Protein AF-A0A2E4QZQ0-F1 (afdb_monomer_lite)

Secondary structure (DSSP, 8-state):
---PPPHHHHHHHHHHHHHHHH-HHHHHH-PPPS---------B--HHHHHHHHHHHHH--TTTHHHHHHHHHHHTT-B---TT---TT----

Sequence (93 aa):
MVFVMARPFDLLLSELRTVYENHQELTAFAPFCQDVTTQKIEPKPLLCGQGLAREKNEFFDTQYQPLCEAVVAAGAQARWRETYNIPRSGKIF

Foldseek 3Di:
DADDDPPLVVQLLVLVVVVLVVDPVNVVVDDDDPPDGDDDAQADQDVVLVVLLVCVVPPDDPVSNSNSVSCNVCSVRHHDDDPPPQPPVNDDD

pLDDT: mean 85.13, std 15.21, range [36.94, 97.94]

Structure (mmCIF, N/CA/C/O backbone):
data_AF-A0A2E4QZQ0-F1
#
_entry.id   AF-A0A2E4QZQ0-F1
#
loop_
_atom_site.group_PDB
_atom_site.id
_atom_site.type_symbol
_atom_site.label_atom_id
_atom_site.label_alt_id
_atom_site.label_comp_id
_atom_site.label_asym_id
_atom_site.label_entity_id
_atom_site.label_seq_id
_atom_site.pdbx_PDB_ins_code
_atom_site.Cartn_x
_atom_site.Cartn_y
_atom_site.Cartn_z
_atom_site.occupancy
_atom_site.B_iso_or_equiv
_atom_site.auth_seq_id
_atom_site.auth_comp_id
_atom_site.auth_asym_id
_atom_site.auth_atom_id
_atom_site.pdbx_PDB_model_num
ATOM 1 N N . MET A 1 1 ? 7.148 -24.880 -1.935 1.00 36.94 1 MET A N 1
ATOM 2 C CA . MET A 1 1 ? 8.007 -23.711 -2.218 1.00 36.94 1 MET A CA 1
ATOM 3 C C . MET A 1 1 ? 7.381 -22.525 -1.504 1.00 36.94 1 MET A C 1
ATOM 5 O O . MET A 1 1 ? 6.274 -22.152 -1.865 1.00 36.94 1 MET A O 1
ATOM 9 N N . VAL A 1 2 ? 7.995 -22.035 -0.424 1.00 41.00 2 VAL A N 1
ATOM 10 C CA . VAL A 1 2 ? 7.465 -20.890 0.335 1.00 41.00 2 VAL A CA 1
ATOM 11 C C . VAL A 1 2 ? 7.899 -19.629 -0.400 1.00 41.00 2 VAL A C 1
ATOM 13 O O . VAL A 1 2 ? 9.088 -19.326 -0.462 1.00 41.00 2 VAL A O 1
ATOM 16 N N . PHE A 1 3 ? 6.949 -18.935 -1.021 1.00 50.66 3 PHE A N 1
ATOM 17 C CA . PHE A 1 3 ? 7.203 -17.608 -1.563 1.00 50.66 3 PHE A CA 1
ATOM 18 C C . PHE A 1 3 ? 7.245 -16.637 -0.381 1.00 50.66 3 PHE A C 1
ATOM 20 O O . PHE A 1 3 ? 6.242 -16.434 0.298 1.00 50.66 3 PHE A O 1
ATOM 27 N N . VAL A 1 4 ? 8.423 -16.089 -0.099 1.00 49.56 4 VAL A N 1
ATOM 28 C CA . VAL A 1 4 ? 8.596 -15.008 0.875 1.00 49.56 4 VAL A CA 1
ATOM 29 C C . VAL A 1 4 ? 8.057 -13.740 0.210 1.00 49.56 4 VAL A C 1
ATOM 31 O O . VAL A 1 4 ? 8.503 -13.407 -0.892 1.00 49.56 4 VAL A O 1
ATOM 34 N N . MET A 1 5 ? 7.064 -13.070 0.811 1.00 59.12 5 MET A N 1
ATOM 35 C CA . MET A 1 5 ? 6.672 -11.736 0.346 1.00 59.12 5 MET A CA 1
ATOM 36 C C . MET A 1 5 ? 7.910 -10.850 0.428 1.00 59.12 5 MET A C 1
ATOM 38 O O . MET A 1 5 ? 8.698 -10.944 1.367 1.00 59.12 5 MET A O 1
ATOM 42 N N . ALA A 1 6 ? 8.150 -10.025 -0.587 1.00 63.28 6 ALA A N 1
ATOM 43 C CA . ALA A 1 6 ? 9.259 -9.096 -0.483 1.00 63.28 6 ALA A CA 1
ATOM 44 C C . ALA A 1 6 ? 8.987 -8.171 0.710 1.00 63.28 6 ALA A C 1
ATOM 46 O O . ALA A 1 6 ? 7.892 -7.621 0.806 1.00 63.28 6 ALA A O 1
ATOM 47 N N . ARG A 1 7 ? 9.994 -7.972 1.570 1.00 81.56 7 ARG A N 1
ATOM 48 C CA . ARG A 1 7 ? 9.947 -7.137 2.786 1.00 81.56 7 ARG A CA 1
ATOM 49 C C . ARG A 1 7 ? 9.123 -5.835 2.659 1.00 81.56 7 ARG A C 1
ATOM 51 O O . ARG A 1 7 ? 8.467 -5.481 3.634 1.00 81.56 7 ARG A O 1
ATOM 58 N N . PRO A 1 8 ? 9.101 -5.117 1.514 1.00 90.94 8 PRO A N 1
ATOM 59 C CA . PRO A 1 8 ? 8.244 -3.938 1.355 1.00 90.94 8 PRO A CA 1
ATOM 60 C C . PRO A 1 8 ? 6.731 -4.210 1.397 1.00 90.94 8 PRO A C 1
ATOM 62 O O . PRO A 1 8 ? 5.989 -3.369 1.893 1.00 90.94 8 PRO A O 1
ATOM 65 N N . PHE A 1 9 ? 6.256 -5.356 0.899 1.00 93.06 9 PHE A N 1
ATOM 66 C CA . PHE A 1 9 ? 4.830 -5.697 0.925 1.00 93.06 9 PHE A CA 1
ATOM 67 C C . PHE A 1 9 ? 4.350 -6.123 2.314 1.00 93.06 9 PHE A C 1
ATOM 69 O O . PHE A 1 9 ? 3.219 -5.807 2.667 1.00 93.06 9 PHE A O 1
ATOM 76 N N . ASP A 1 10 ? 5.205 -6.768 3.112 1.00 91.31 10 ASP A N 1
ATOM 77 C CA . ASP A 1 10 ? 4.886 -7.090 4.509 1.00 91.31 10 ASP A CA 1
ATOM 78 C C . ASP A 1 10 ? 4.715 -5.813 5.338 1.00 91.31 10 ASP A C 1
ATOM 80 O O . ASP A 1 10 ? 3.752 -5.672 6.090 1.00 91.31 10 ASP A O 1
ATOM 84 N N . LEU A 1 11 ? 5.624 -4.848 5.148 1.00 93.00 11 LEU A N 1
ATOM 85 C CA . LEU A 1 11 ? 5.525 -3.530 5.776 1.00 93.00 11 LEU A CA 1
ATOM 86 C C . LEU A 1 11 ? 4.262 -2.797 5.322 1.00 93.00 11 LEU A C 1
ATOM 88 O O . LEU A 1 11 ? 3.524 -2.289 6.158 1.00 93.00 11 LEU A O 1
ATOM 92 N N . LEU A 1 12 ? 3.963 -2.805 4.019 1.00 95.62 12 LEU A N 1
ATOM 93 C CA . LEU A 1 12 ? 2.734 -2.207 3.504 1.00 95.62 12 LEU A CA 1
ATOM 94 C C . LEU A 1 12 ? 1.482 -2.841 4.124 1.00 95.62 12 LEU A C 1
ATOM 96 O O . LEU A 1 12 ? 0.573 -2.118 4.520 1.00 95.62 12 LEU A O 1
ATOM 100 N N . LEU A 1 13 ? 1.425 -4.1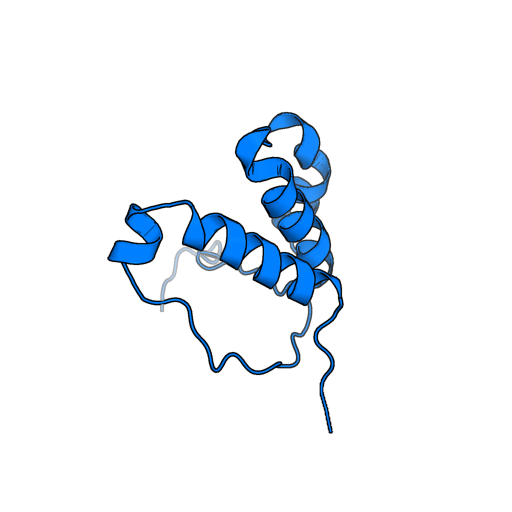70 4.239 1.00 94.88 13 LEU A N 1
ATOM 101 C CA . LEU A 1 13 ? 0.287 -4.856 4.852 1.00 94.88 13 LEU A CA 1
ATOM 102 C C . LEU A 1 13 ? 0.147 -4.522 6.345 1.00 94.88 13 LEU A C 1
ATOM 104 O O . LEU A 1 13 ? -0.973 -4.339 6.822 1.00 94.88 13 LEU A O 1
ATOM 108 N N . SER A 1 14 ? 1.266 -4.410 7.066 1.00 93.81 14 SER A N 1
ATOM 109 C CA . SER A 1 14 ? 1.288 -3.992 8.471 1.00 93.81 14 SER A CA 1
ATOM 110 C C . SER A 1 14 ? 0.743 -2.574 8.646 1.00 93.81 14 SER A C 1
ATOM 112 O O . SER A 1 14 ? -0.160 -2.365 9.450 1.00 93.81 14 SER A O 1
ATOM 114 N N . GLU A 1 15 ? 1.224 -1.608 7.860 1.00 95.81 15 GLU A N 1
ATOM 115 C CA . GLU A 1 15 ? 0.751 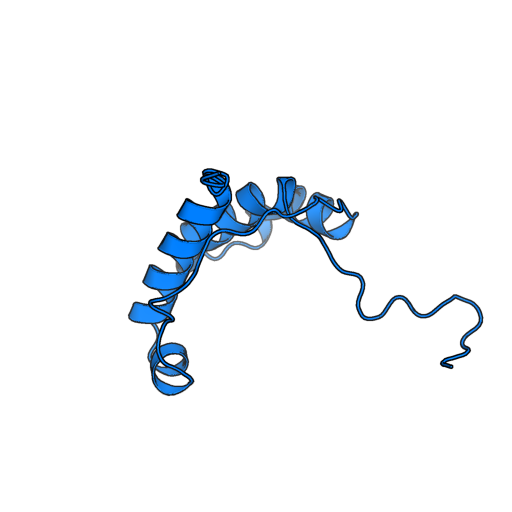-0.219 7.946 1.00 95.81 15 GLU A CA 1
ATOM 116 C C . GLU A 1 15 ? -0.715 -0.078 7.517 1.00 95.81 15 GLU A C 1
ATOM 118 O O . GLU A 1 15 ? -1.478 0.673 8.125 1.00 95.81 15 GLU A O 1
ATOM 123 N N . LEU A 1 16 ? -1.151 -0.850 6.514 1.00 95.56 16 LEU A N 1
ATOM 124 C CA . LEU A 1 16 ? -2.563 -0.928 6.136 1.00 95.56 16 LEU A CA 1
ATOM 125 C C . LEU A 1 16 ? -3.429 -1.449 7.283 1.00 95.56 16 LEU A C 1
ATOM 127 O O . LEU A 1 16 ? -4.526 -0.932 7.486 1.00 95.56 16 LEU A O 1
ATOM 131 N N . ARG A 1 17 ? -2.953 -2.448 8.039 1.00 96.00 1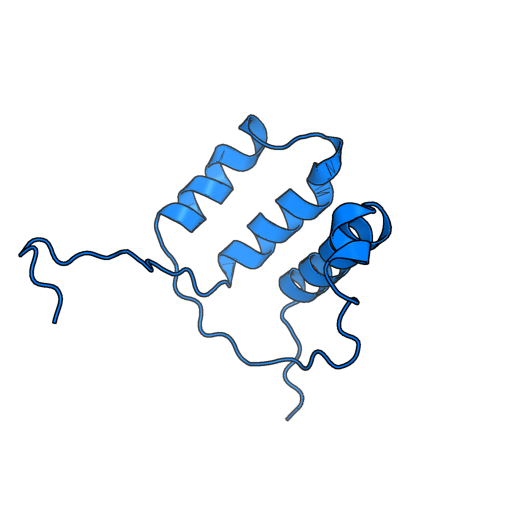7 ARG A N 1
ATOM 132 C CA . ARG A 1 17 ? -3.656 -2.938 9.230 1.00 96.00 17 ARG A CA 1
ATOM 133 C C . ARG A 1 17 ? -3.745 -1.851 10.300 1.00 96.00 17 ARG A C 1
ATOM 135 O O . ARG A 1 17 ? -4.836 -1.621 10.808 1.00 96.00 17 ARG A O 1
ATOM 142 N N . THR A 1 18 ? -2.653 -1.139 10.576 1.00 95.69 18 THR A N 1
ATOM 143 C CA . THR A 1 18 ? -2.651 -0.014 11.525 1.00 95.69 18 THR A CA 1
ATOM 144 C C . THR A 1 18 ? -3.677 1.049 11.133 1.00 95.69 18 THR A C 1
ATOM 146 O O . THR A 1 18 ? -4.471 1.483 11.965 1.00 95.69 18 THR A O 1
ATOM 149 N N . VAL A 1 19 ? -3.705 1.467 9.863 1.00 95.62 19 VAL A N 1
ATOM 150 C CA . VAL A 1 19 ? -4.688 2.452 9.390 1.00 95.62 19 VAL A CA 1
ATOM 151 C C . VAL A 1 19 ? -6.106 1.894 9.487 1.00 95.62 19 VAL A C 1
ATOM 153 O O . VAL A 1 19 ? -6.980 2.586 10.001 1.00 95.62 19 VAL A O 1
ATOM 156 N N . TYR A 1 20 ? -6.333 0.646 9.077 1.00 96.81 20 TYR A N 1
ATOM 157 C CA . TYR A 1 20 ? -7.631 -0.017 9.200 1.00 96.81 20 TYR A CA 1
ATOM 158 C C . TYR A 1 20 ? -8.160 -0.002 10.642 1.00 96.81 20 TYR A C 1
ATOM 160 O O . TYR A 1 20 ? -9.296 0.402 10.864 1.00 96.81 20 TYR A O 1
ATOM 168 N N . GLU A 1 21 ? -7.340 -0.387 11.621 1.00 95.69 21 GLU A N 1
ATOM 169 C CA . GLU A 1 21 ? -7.741 -0.477 13.033 1.00 95.69 21 GLU A CA 1
ATOM 170 C C . GLU A 1 21 ? -8.080 0.888 13.650 1.00 95.69 21 GLU A C 1
ATOM 172 O O . GLU A 1 21 ? -8.875 0.958 14.586 1.00 95.69 21 GLU A O 1
ATOM 177 N N . ASN A 1 22 ? -7.525 1.974 13.105 1.00 95.75 22 ASN A N 1
ATOM 178 C CA . ASN A 1 22 ? -7.736 3.335 13.599 1.00 95.75 22 ASN A CA 1
ATOM 179 C C . ASN A 1 22 ? -8.859 4.106 12.878 1.00 95.75 22 ASN A C 1
ATOM 181 O O . ASN A 1 22 ? -9.138 5.241 13.260 1.00 95.75 22 ASN A O 1
ATOM 185 N N . HIS A 1 23 ? -9.510 3.526 11.861 1.00 95.50 23 HIS A N 1
ATOM 186 C CA . HIS A 1 23 ? -10.580 4.196 11.110 1.00 95.50 23 HIS A CA 1
ATOM 187 C C . HIS A 1 23 ? -11.890 3.421 11.196 1.00 95.50 23 HIS A C 1
ATOM 189 O O . HIS A 1 23 ? -12.033 2.308 10.678 1.00 95.50 23 HIS A O 1
ATOM 195 N N . GLN A 1 24 ? -12.893 4.047 11.813 1.00 96.94 24 GLN A N 1
ATOM 196 C CA . GLN A 1 24 ? -14.204 3.432 11.976 1.00 96.94 24 GLN A CA 1
ATOM 197 C C . GLN A 1 24 ? -14.866 3.139 10.624 1.00 96.94 24 GLN A C 1
ATOM 199 O O . GLN A 1 24 ? -15.518 2.105 10.492 1.00 96.94 24 GLN A O 1
ATOM 204 N N . GLU A 1 25 ? -14.679 3.984 9.603 1.00 97.44 25 GLU A N 1
ATOM 205 C CA . GLU A 1 25 ? -15.304 3.736 8.300 1.00 97.44 25 GLU A CA 1
ATOM 206 C C . GLU A 1 25 ? -14.760 2.462 7.642 1.00 97.44 25 GLU A C 1
ATOM 208 O O . GLU A 1 25 ? -15.521 1.709 7.035 1.00 97.44 25 GLU A O 1
ATOM 213 N N . LEU A 1 26 ? -13.461 2.182 7.803 1.00 96.81 26 LEU A N 1
ATOM 214 C CA . LEU A 1 26 ? -12.820 0.991 7.241 1.00 96.81 26 LEU A CA 1
ATOM 215 C C . LEU A 1 26 ? -13.289 -0.284 7.950 1.00 96.81 26 LEU A C 1
ATOM 217 O O . LEU A 1 26 ? -13.665 -1.251 7.287 1.00 96.81 26 LEU A O 1
ATOM 221 N N . THR A 1 27 ? -13.331 -0.264 9.286 1.00 96.94 27 THR A N 1
ATOM 222 C CA . THR A 1 27 ? -13.804 -1.409 10.086 1.00 96.94 27 THR A CA 1
ATOM 223 C C . THR A 1 27 ? -15.296 -1.692 9.914 1.00 96.94 27 THR A C 1
ATOM 225 O O . THR A 1 27 ? -15.710 -2.851 9.958 1.00 96.94 27 THR A O 1
ATOM 228 N N . ALA A 1 28 ? -16.109 -0.658 9.682 1.00 97.56 28 ALA A N 1
ATOM 229 C CA . ALA A 1 28 ? -17.534 -0.802 9.401 1.00 97.56 28 ALA A CA 1
ATOM 230 C C . ALA A 1 28 ? -17.810 -1.322 7.980 1.00 97.56 28 ALA A C 1
ATOM 232 O O . ALA A 1 28 ? -18.840 -1.956 7.753 1.00 97.56 28 ALA A O 1
ATOM 233 N N . PHE A 1 29 ? -16.912 -1.056 7.027 1.00 97.94 29 PHE A N 1
ATOM 234 C CA . PHE A 1 29 ? -17.072 -1.474 5.637 1.00 97.94 29 PHE A CA 1
ATOM 235 C C . PHE A 1 29 ? -16.864 -2.982 5.448 1.00 97.94 29 PHE A C 1
ATOM 237 O O . PHE A 1 29 ? -17.690 -3.641 4.816 1.00 97.94 29 PHE A O 1
ATOM 244 N N . ALA A 1 30 ? -15.770 -3.536 5.980 1.00 96.94 30 ALA A N 1
ATOM 245 C CA . ALA A 1 30 ? -15.469 -4.963 5.884 1.00 96.94 30 ALA A CA 1
ATOM 246 C C . ALA A 1 30 ? -14.443 -5.404 6.943 1.00 96.94 30 ALA A C 1
ATOM 248 O O . ALA A 1 30 ? -13.550 -4.626 7.258 1.00 96.94 30 ALA A O 1
ATOM 249 N N . PRO A 1 31 ? -14.485 -6.659 7.435 1.00 95.75 31 PRO A N 1
ATOM 250 C CA . PRO A 1 31 ? -13.440 -7.202 8.302 1.00 95.75 31 PRO A CA 1
ATOM 251 C C . PRO A 1 31 ? -12.067 -7.275 7.615 1.00 95.75 31 PRO A C 1
ATOM 253 O O . PRO A 1 31 ? -11.967 -7.608 6.432 1.00 95.75 31 PRO A O 1
ATOM 256 N N . PHE A 1 32 ? -10.989 -7.073 8.377 1.00 95.25 32 PHE A N 1
ATOM 257 C CA . PHE A 1 32 ? -9.630 -7.298 7.880 1.00 95.25 32 PHE A CA 1
ATOM 258 C C . PHE A 1 32 ? -9.377 -8.791 7.624 1.00 95.25 32 PHE A C 1
ATOM 260 O O . PHE A 1 32 ? -9.608 -9.628 8.502 1.00 95.25 32 PHE A O 1
ATOM 267 N N . CYS A 1 33 ? -8.870 -9.128 6.436 1.00 92.12 33 CYS A N 1
ATOM 268 C CA . CYS A 1 33 ? -8.599 -10.512 6.041 1.00 92.12 33 CYS A CA 1
ATOM 269 C C . CYS A 1 33 ? -7.543 -11.167 6.952 1.00 92.12 33 CYS A C 1
ATOM 271 O O . CYS A 1 33 ? -6.525 -10.555 7.282 1.00 92.12 33 CYS A O 1
ATOM 273 N N . GLN A 1 34 ? -7.773 -12.425 7.334 1.00 90.69 34 GLN A N 1
ATOM 274 C CA . GLN A 1 34 ? -6.882 -13.194 8.221 1.00 90.69 34 GLN A CA 1
ATOM 275 C C . GLN A 1 34 ? -6.120 -14.305 7.486 1.00 90.69 34 GLN A C 1
ATOM 277 O O . GLN A 1 34 ? -5.185 -14.886 8.027 1.00 90.69 34 GLN A O 1
ATOM 282 N N . ASP A 1 35 ? -6.511 -14.593 6.251 1.00 92.00 35 ASP A N 1
ATOM 283 C CA . ASP A 1 35 ? -6.086 -15.732 5.439 1.00 92.00 35 ASP A CA 1
ATOM 284 C C . ASP A 1 35 ? -5.304 -15.303 4.188 1.00 92.00 35 ASP A C 1
ATOM 286 O O . ASP A 1 35 ? -5.207 -16.040 3.208 1.00 92.00 35 ASP A O 1
ATOM 290 N N . VAL A 1 36 ? -4.713 -14.105 4.213 1.00 88.69 36 VAL A N 1
ATOM 291 C CA . VAL A 1 36 ? -3.898 -13.600 3.104 1.00 88.69 36 VAL A CA 1
ATOM 292 C C . VAL A 1 36 ? -2.649 -14.467 2.942 1.00 88.69 36 VAL A C 1
ATOM 294 O O . VAL A 1 36 ? -1.806 -14.548 3.834 1.00 88.69 36 VAL A O 1
ATOM 297 N N . THR A 1 37 ? -2.504 -15.086 1.771 1.00 89.31 37 THR A N 1
ATOM 298 C CA . THR A 1 37 ? -1.325 -15.883 1.414 1.00 89.31 37 THR A CA 1
ATOM 299 C C . THR A 1 37 ? -0.442 -15.164 0.403 1.00 89.31 37 THR A C 1
ATOM 301 O O . THR A 1 37 ? -0.943 -14.539 -0.536 1.00 89.31 37 THR A O 1
ATOM 304 N N . THR A 1 38 ? 0.876 -15.323 0.525 1.00 89.62 38 THR A N 1
ATOM 305 C CA . THR A 1 38 ? 1.829 -14.785 -0.449 1.00 89.62 38 THR A CA 1
ATOM 306 C C . THR A 1 38 ? 1.579 -15.324 -1.854 1.00 89.62 38 THR A C 1
ATOM 308 O O . THR A 1 38 ? 1.470 -16.531 -2.066 1.00 89.62 38 THR A O 1
ATOM 311 N N . GLN A 1 39 ? 1.624 -14.427 -2.835 1.00 88.19 39 GLN A N 1
ATOM 312 C CA . GLN A 1 39 ? 1.676 -14.767 -4.252 1.00 88.19 39 GLN A CA 1
ATOM 313 C C . GLN A 1 39 ? 2.870 -14.091 -4.923 1.00 88.19 39 GLN A C 1
ATOM 315 O O . GLN A 1 39 ? 3.285 -12.996 -4.537 1.00 88.19 39 GLN A O 1
ATOM 320 N N . LYS A 1 40 ? 3.413 -14.731 -5.962 1.00 88.69 40 LYS A N 1
ATOM 321 C CA . LYS A 1 40 ? 4.429 -14.103 -6.806 1.00 88.69 40 LYS A CA 1
ATOM 322 C C . LYS A 1 40 ? 3.781 -12.972 -7.606 1.00 88.69 40 LYS A C 1
ATOM 324 O O . LYS A 1 40 ? 2.809 -13.196 -8.322 1.00 88.69 40 LYS A O 1
ATOM 329 N N . ILE A 1 41 ? 4.364 -11.781 -7.529 1.00 88.81 41 ILE A N 1
ATOM 330 C CA . ILE A 1 41 ? 3.992 -10.638 -8.363 1.00 88.81 41 ILE A CA 1
ATOM 331 C C . ILE A 1 41 ? 5.108 -10.418 -9.380 1.00 88.81 41 ILE A C 1
ATOM 333 O O . ILE A 1 41 ? 6.282 -10.382 -9.025 1.00 88.81 41 ILE A O 1
ATOM 337 N N . GLU A 1 42 ? 4.740 -10.280 -10.650 1.00 92.94 42 GLU A N 1
ATOM 338 C CA . GLU A 1 42 ? 5.650 -9.794 -11.688 1.00 92.94 42 GLU A CA 1
ATOM 339 C C . GLU A 1 42 ? 5.562 -8.265 -11.741 1.00 92.94 42 GLU A C 1
ATOM 341 O O . GLU A 1 42 ? 4.481 -7.748 -12.062 1.00 92.94 42 GLU A O 1
ATOM 346 N N . PRO A 1 43 ? 6.648 -7.536 -11.418 1.00 94.50 43 PRO A N 1
ATOM 347 C CA . PRO A 1 43 ? 6.640 -6.082 -11.458 1.00 94.50 43 PRO A CA 1
ATOM 348 C C . PRO A 1 43 ? 6.322 -5.570 -12.863 1.00 94.50 43 PRO A C 1
ATOM 350 O O . PRO A 1 43 ? 6.859 -6.052 -13.860 1.00 94.50 43 PRO A O 1
ATOM 353 N N . LYS A 1 44 ? 5.469 -4.550 -12.934 1.00 94.69 44 LYS A N 1
ATOM 354 C CA . LYS A 1 44 ? 5.188 -3.796 -14.160 1.00 94.69 44 LYS A CA 1
ATOM 355 C C . LYS A 1 44 ? 5.392 -2.323 -13.822 1.00 94.69 44 LYS A C 1
ATOM 357 O O . LYS A 1 44 ? 4.457 -1.707 -13.310 1.00 94.69 44 LYS A O 1
ATOM 362 N N . PRO A 1 45 ? 6.595 -1.766 -14.031 1.00 93.12 45 PRO A N 1
ATOM 363 C CA . PRO A 1 45 ? 6.841 -0.359 -13.764 1.00 93.12 45 PRO A CA 1
ATOM 364 C C . PRO A 1 45 ? 6.057 0.502 -14.755 1.00 93.12 45 PRO A C 1
ATOM 366 O O . PRO A 1 45 ? 5.975 0.186 -15.940 1.00 93.12 45 PRO A O 1
ATOM 369 N N . LEU A 1 46 ? 5.502 1.604 -14.262 1.00 92.94 46 LEU A N 1
ATOM 370 C CA . LEU A 1 46 ? 4.832 2.625 -15.060 1.00 92.94 46 LEU A CA 1
ATOM 371 C C . LEU A 1 46 ? 5.278 4.013 -14.607 1.00 92.94 46 LEU A C 1
ATOM 373 O O . LEU A 1 46 ? 5.783 4.177 -13.493 1.00 92.94 46 LEU A O 1
ATOM 377 N N . LEU A 1 47 ? 5.065 5.019 -15.460 1.00 91.44 47 LEU A N 1
ATOM 378 C CA . LEU A 1 47 ? 5.439 6.405 -15.164 1.00 91.44 47 LEU A CA 1
ATOM 379 C C . LEU A 1 47 ? 4.769 6.924 -13.886 1.00 91.44 47 LEU A C 1
ATOM 381 O O . LEU A 1 47 ? 5.414 7.634 -13.122 1.00 91.44 47 LEU A O 1
ATOM 385 N N . CYS A 1 48 ? 3.531 6.509 -13.599 1.00 89.31 48 CYS A N 1
ATOM 386 C CA . CYS A 1 48 ? 2.836 6.887 -12.366 1.00 89.31 48 CYS A CA 1
ATOM 387 C C . CYS A 1 48 ? 3.578 6.421 -11.103 1.00 89.31 48 CYS A C 1
ATOM 389 O O . CYS A 1 48 ? 3.690 7.179 -10.147 1.00 89.31 48 CYS A O 1
ATOM 391 N N . GLY A 1 49 ? 4.150 5.211 -11.113 1.00 91.06 49 GLY A N 1
ATOM 392 C CA . GLY A 1 49 ? 4.940 4.704 -9.991 1.00 91.06 49 GLY A CA 1
ATOM 393 C C . GLY A 1 49 ? 6.242 5.483 -9.790 1.00 91.06 49 GLY A C 1
ATOM 394 O O . GLY A 1 49 ? 6.674 5.683 -8.658 1.00 91.06 49 GLY A O 1
ATOM 395 N N . GLN A 1 50 ? 6.846 5.972 -10.879 1.00 88.50 50 GLN A N 1
ATOM 396 C CA . GLN A 1 50 ? 8.030 6.837 -10.810 1.00 88.50 50 GLN A CA 1
ATOM 397 C C . GLN A 1 50 ? 7.683 8.243 -10.307 1.00 88.50 50 GLN A C 1
ATOM 399 O O . GLN A 1 50 ? 8.431 8.795 -9.504 1.00 88.50 50 GLN A O 1
ATOM 404 N N . GLY A 1 51 ? 6.562 8.809 -10.768 1.00 89.94 51 GLY A N 1
ATOM 405 C CA . GLY A 1 51 ? 6.052 10.104 -10.311 1.00 89.94 51 GLY A CA 1
ATOM 406 C C . GLY A 1 51 ? 5.767 10.095 -8.811 1.00 89.94 51 GLY A C 1
ATOM 407 O O . GLY A 1 51 ? 6.314 10.918 -8.085 1.00 89.94 51 GLY A O 1
ATOM 408 N N . LEU A 1 52 ? 5.055 9.070 -8.328 1.00 89.75 52 LEU A N 1
ATOM 409 C CA . LEU A 1 52 ? 4.751 8.898 -6.905 1.00 89.75 52 LEU A CA 1
ATOM 410 C C . LEU A 1 52 ? 6.010 8.921 -6.022 1.00 89.75 52 LEU A C 1
ATOM 412 O O . LEU A 1 52 ? 6.030 9.563 -4.978 1.00 89.75 52 LEU A O 1
ATOM 416 N N . ALA A 1 53 ? 7.082 8.242 -6.439 1.00 87.25 53 ALA A N 1
ATOM 417 C CA . ALA A 1 53 ? 8.326 8.210 -5.673 1.00 87.25 53 ALA A CA 1
ATOM 418 C C . ALA A 1 53 ? 9.056 9.566 -5.643 1.00 87.25 53 ALA A C 1
ATOM 420 O O . ALA A 1 53 ? 9.739 9.865 -4.662 1.00 87.25 53 ALA A O 1
ATOM 421 N N . ARG A 1 54 ? 8.932 10.372 -6.706 1.00 88.56 54 ARG A N 1
ATOM 422 C CA . ARG A 1 54 ? 9.544 11.709 -6.806 1.00 88.56 54 ARG A CA 1
ATOM 423 C C . ARG A 1 54 ? 8.797 12.742 -5.972 1.00 88.56 54 ARG A C 1
ATOM 425 O O . ARG A 1 54 ? 9.427 13.570 -5.330 1.00 88.56 54 ARG A O 1
ATOM 432 N N . GLU A 1 55 ? 7.475 12.657 -5.969 1.00 86.50 55 GLU A N 1
ATOM 433 C CA . GLU A 1 55 ? 6.579 13.656 -5.382 1.00 86.50 55 GLU A CA 1
ATOM 434 C C . GLU A 1 55 ? 6.227 13.375 -3.913 1.00 86.50 55 GLU A C 1
ATOM 436 O O . GLU A 1 55 ? 5.520 14.148 -3.271 1.00 86.50 55 GLU A O 1
ATOM 441 N N . LYS A 1 56 ? 6.745 12.283 -3.339 1.00 80.69 56 LYS A N 1
ATOM 442 C CA . LYS A 1 56 ? 6.378 11.806 -1.998 1.00 80.69 56 LYS A CA 1
ATOM 443 C C . LYS A 1 56 ? 6.462 12.858 -0.878 1.00 80.69 56 LYS A C 1
ATOM 445 O O . LYS A 1 56 ? 5.692 12.801 0.067 1.00 80.69 56 LYS A O 1
ATOM 450 N N . ASN A 1 57 ? 7.376 13.825 -0.971 1.00 78.25 57 ASN A N 1
ATOM 451 C CA . ASN A 1 57 ? 7.570 14.829 0.081 1.00 78.25 57 ASN A CA 1
ATOM 452 C C . ASN A 1 57 ? 6.580 16.006 -0.005 1.00 78.25 57 ASN A C 1
ATOM 454 O O . ASN A 1 57 ? 6.521 16.801 0.927 1.00 78.25 57 ASN A O 1
ATOM 458 N N . GLU A 1 58 ? 5.837 16.145 -1.107 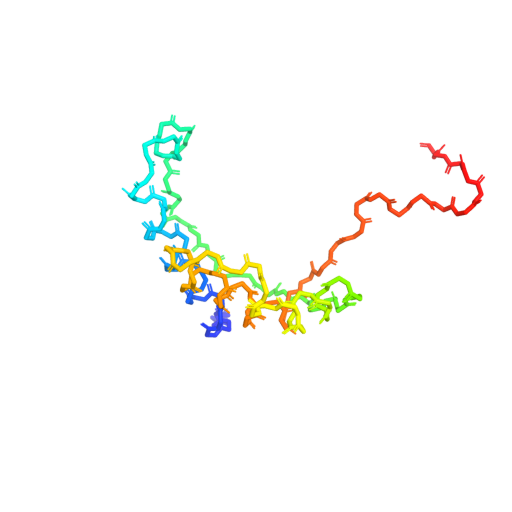1.00 79.62 58 GLU A N 1
ATOM 459 C CA . GLU A 1 58 ? 4.912 17.268 -1.327 1.00 79.62 58 GLU A CA 1
ATOM 460 C C . GLU A 1 58 ? 3.470 16.935 -0.921 1.00 79.62 58 GLU A C 1
ATOM 462 O O . GLU A 1 58 ? 2.705 17.832 -0.578 1.00 79.62 58 GLU A O 1
ATOM 467 N N . PHE A 1 59 ? 3.103 15.650 -0.932 1.00 71.06 59 PHE A N 1
ATOM 468 C CA . PHE A 1 59 ? 1.707 15.211 -0.807 1.00 71.06 59 PHE A CA 1
ATOM 469 C C . PHE A 1 59 ? 1.407 14.362 0.430 1.00 71.06 59 PHE A C 1
ATOM 471 O O . PHE A 1 59 ? 0.257 13.973 0.633 1.00 71.06 59 PHE A O 1
ATOM 478 N N . PHE A 1 60 ? 2.411 14.015 1.237 1.00 80.69 60 PHE A N 1
ATOM 479 C CA . PHE A 1 60 ? 2.190 13.129 2.377 1.00 80.69 60 PHE A CA 1
ATOM 480 C C . PHE A 1 60 ? 1.704 13.928 3.583 1.00 80.69 60 PHE A C 1
ATOM 482 O O . PHE A 1 60 ? 2.422 14.763 4.128 1.00 80.69 60 PHE A O 1
ATOM 489 N N . ASP A 1 61 ? 0.478 13.635 4.009 1.00 75.31 61 ASP A N 1
ATOM 490 C CA . ASP A 1 61 ? -0.018 14.011 5.328 1.00 75.31 61 ASP A CA 1
ATOM 491 C C . ASP A 1 61 ? 0.839 13.316 6.400 1.00 75.31 61 ASP A C 1
ATOM 493 O O . ASP A 1 61 ? 1.135 12.120 6.297 1.00 75.31 61 ASP A O 1
ATOM 497 N N . THR A 1 62 ? 1.233 14.060 7.434 1.00 80.06 62 THR A N 1
ATOM 498 C CA . THR A 1 62 ? 2.055 13.549 8.534 1.00 80.06 62 THR A CA 1
ATOM 499 C C . THR A 1 62 ? 1.383 12.384 9.257 1.00 80.06 62 THR A C 1
ATOM 501 O O . THR A 1 62 ? 2.080 11.474 9.704 1.00 80.06 62 THR A O 1
ATOM 504 N N . GLN A 1 63 ? 0.046 12.351 9.320 1.00 89.06 63 GLN A N 1
ATOM 505 C CA . GLN A 1 63 ? -0.701 11.259 9.950 1.00 89.06 63 GLN A CA 1
ATOM 506 C C . GLN A 1 63 ? -0.536 9.922 9.209 1.00 89.06 63 GLN A C 1
ATOM 508 O O . GLN A 1 63 ? -0.499 8.867 9.842 1.00 89.06 63 GLN A O 1
ATOM 513 N N . TYR A 1 64 ? -0.426 9.951 7.880 1.00 90.69 64 TYR A N 1
ATOM 514 C CA . TYR A 1 64 ? -0.359 8.747 7.042 1.00 90.69 64 TYR A CA 1
ATOM 515 C C . TYR A 1 64 ? 1.029 8.494 6.465 1.00 90.69 64 TYR A C 1
ATOM 517 O O . TYR A 1 64 ? 1.202 7.578 5.661 1.00 90.69 64 TYR A O 1
ATOM 525 N N . GLN A 1 65 ? 2.026 9.276 6.878 1.00 91.44 65 GLN A N 1
ATOM 526 C CA . GLN A 1 65 ? 3.382 9.188 6.358 1.00 91.44 65 GLN A CA 1
ATOM 527 C C . GLN A 1 65 ? 3.951 7.754 6.377 1.00 91.44 65 GLN A C 1
ATOM 529 O O . GLN A 1 65 ? 4.470 7.346 5.336 1.00 91.44 65 GLN A O 1
ATOM 534 N N . PRO A 1 66 ? 3.801 6.943 7.449 1.00 92.56 66 PRO A N 1
ATOM 535 C CA . PRO A 1 66 ? 4.288 5.560 7.447 1.00 92.56 66 PRO A CA 1
ATOM 536 C C . PRO A 1 66 ? 3.663 4.698 6.342 1.00 92.56 66 PRO A C 1
ATOM 538 O O . PRO A 1 66 ? 4.373 4.008 5.606 1.00 92.56 66 PRO A O 1
ATOM 541 N N . LEU A 1 67 ? 2.341 4.794 6.160 1.00 93.94 67 LEU A N 1
ATOM 542 C CA . LEU A 1 67 ? 1.631 4.080 5.100 1.00 93.94 67 LEU A CA 1
ATOM 543 C C . LEU A 1 67 ? 2.087 4.560 3.717 1.00 93.94 67 LEU A C 1
ATOM 545 O O . LEU A 1 67 ? 2.380 3.748 2.840 1.00 93.94 67 LEU A O 1
ATOM 549 N N . CYS A 1 68 ? 2.180 5.872 3.517 1.00 93.12 68 CYS A N 1
ATOM 550 C CA . CYS A 1 68 ? 2.588 6.459 2.247 1.00 93.12 68 CYS A CA 1
ATOM 551 C C . CYS A 1 68 ? 4.028 6.065 1.861 1.00 93.12 68 CYS A C 1
ATOM 553 O O . CYS A 1 68 ? 4.298 5.722 0.706 1.00 93.12 68 CYS A O 1
ATOM 555 N N . GLU A 1 69 ? 4.954 6.031 2.822 1.00 92.44 69 GLU A N 1
ATOM 556 C CA . GLU A 1 69 ? 6.319 5.540 2.614 1.00 92.44 69 GLU A CA 1
ATOM 557 C C . GLU A 1 69 ? 6.347 4.048 2.256 1.00 92.44 69 GLU A C 1
ATOM 559 O O . GLU A 1 69 ? 7.060 3.651 1.326 1.00 92.44 69 GLU A O 1
ATOM 564 N N . ALA A 1 70 ? 5.528 3.231 2.925 1.00 94.44 70 ALA A N 1
ATOM 565 C CA . ALA A 1 70 ? 5.395 1.812 2.612 1.00 94.44 70 ALA A CA 1
ATOM 566 C C . ALA A 1 70 ? 4.836 1.582 1.195 1.00 94.44 70 ALA A C 1
ATOM 568 O O . ALA A 1 70 ? 5.328 0.711 0.471 1.00 94.44 70 ALA A O 1
ATOM 569 N N . VAL A 1 71 ? 3.875 2.402 0.748 1.00 94.38 71 VAL A N 1
ATOM 570 C CA . VAL A 1 71 ? 3.348 2.369 -0.628 1.00 94.38 71 VAL A CA 1
ATOM 571 C C . VAL A 1 71 ? 4.447 2.685 -1.643 1.00 94.38 71 VAL A C 1
ATOM 573 O O . VAL A 1 71 ? 4.576 1.965 -2.633 1.00 94.38 71 VAL A O 1
ATOM 576 N N . VAL A 1 72 ? 5.273 3.710 -1.411 1.00 93.75 72 VAL A N 1
ATOM 577 C CA . VAL A 1 72 ? 6.394 4.042 -2.312 1.00 93.75 72 VAL A CA 1
ATOM 578 C C . VAL A 1 72 ? 7.412 2.902 -2.371 1.00 93.75 72 VAL A C 1
ATOM 580 O O . VAL A 1 72 ? 7.841 2.515 -3.461 1.00 93.75 72 VAL A O 1
ATOM 583 N N . ALA A 1 73 ? 7.771 2.326 -1.220 1.00 93.38 73 ALA A N 1
ATOM 584 C CA . ALA A 1 73 ? 8.724 1.223 -1.144 1.00 93.38 73 ALA A CA 1
ATOM 585 C C . ALA A 1 73 ? 8.220 -0.032 -1.880 1.00 93.38 73 ALA A C 1
ATOM 587 O O . ALA A 1 73 ? 8.959 -0.636 -2.662 1.00 93.38 73 ALA A O 1
ATOM 588 N N . ALA A 1 74 ? 6.952 -0.404 -1.681 1.00 94.62 74 ALA A N 1
ATOM 589 C CA . ALA A 1 74 ? 6.312 -1.507 -2.397 1.00 94.62 74 ALA A CA 1
ATOM 590 C C . ALA A 1 74 ? 6.101 -1.190 -3.888 1.00 94.62 74 ALA A C 1
ATOM 592 O O . ALA A 1 74 ? 6.204 -2.076 -4.739 1.00 94.62 74 ALA A O 1
ATOM 593 N N . GLY A 1 75 ? 5.877 0.082 -4.223 1.00 93.94 75 GLY A N 1
ATOM 594 C CA . GLY A 1 75 ? 5.678 0.588 -5.579 1.00 93.94 75 GLY A CA 1
ATOM 595 C C . GLY A 1 75 ? 6.824 0.263 -6.538 1.00 93.94 75 GLY A C 1
ATOM 596 O O . GLY A 1 75 ? 6.578 0.023 -7.721 1.00 93.94 75 GLY A O 1
ATOM 597 N N . ALA A 1 76 ? 8.057 0.158 -6.034 1.00 90.50 76 ALA A N 1
ATOM 598 C CA . ALA A 1 76 ? 9.221 -0.267 -6.815 1.00 90.50 76 ALA A CA 1
ATOM 599 C C . ALA A 1 76 ? 9.121 -1.718 -7.331 1.00 90.50 76 ALA A C 1
ATOM 601 O O . ALA A 1 76 ? 9.765 -2.070 -8.317 1.00 90.50 76 ALA A O 1
ATOM 602 N N . GLN A 1 77 ? 8.311 -2.558 -6.681 1.00 92.44 77 GLN A N 1
ATOM 603 C CA . GLN A 1 77 ? 8.118 -3.976 -7.010 1.00 92.44 77 GLN A CA 1
ATOM 604 C C . GLN A 1 77 ? 6.677 -4.283 -7.446 1.00 92.44 77 GLN A C 1
ATOM 606 O O . GLN A 1 77 ? 6.326 -5.432 -7.719 1.00 92.44 77 GLN A O 1
ATOM 611 N N . ALA A 1 78 ? 5.826 -3.260 -7.511 1.00 94.50 78 ALA A N 1
ATOM 612 C CA . ALA A 1 78 ? 4.419 -3.413 -7.816 1.00 94.50 78 ALA A CA 1
ATOM 613 C C . ALA A 1 78 ? 4.169 -3.697 -9.302 1.00 94.50 78 ALA A C 1
ATOM 615 O O . ALA A 1 78 ? 4.907 -3.297 -10.209 1.00 94.50 78 ALA A O 1
ATOM 616 N N . ARG A 1 79 ? 3.043 -4.362 -9.559 1.00 95.12 79 ARG A N 1
ATOM 617 C CA . ARG A 1 79 ? 2.457 -4.477 -10.892 1.00 95.12 79 ARG A CA 1
ATOM 618 C C . ARG A 1 79 ? 1.486 -3.321 -11.110 1.00 95.12 79 ARG A C 1
ATOM 620 O O . ARG A 1 79 ? 0.289 -3.471 -10.862 1.00 95.12 79 ARG A O 1
ATOM 627 N N . TRP A 1 80 ? 1.998 -2.176 -11.557 1.00 94.56 80 TRP A N 1
ATOM 628 C CA . TRP A 1 80 ? 1.166 -1.009 -11.845 1.00 94.56 80 TRP A CA 1
ATOM 629 C C . TRP A 1 80 ? 0.200 -1.293 -13.002 1.00 94.56 80 TRP A C 1
ATOM 631 O O . TRP A 1 80 ? 0.494 -2.067 -13.920 1.00 94.56 80 TRP A O 1
ATOM 641 N N . ARG A 1 81 ? -0.987 -0.686 -12.945 1.00 92.38 81 ARG A N 1
ATOM 642 C CA . ARG A 1 81 ? -2.088 -0.938 -13.882 1.00 92.38 81 ARG A CA 1
ATOM 643 C C . ARG A 1 81 ? -2.511 0.358 -14.566 1.00 92.38 81 ARG A C 1
ATOM 645 O O . ARG A 1 81 ? -2.577 1.397 -13.926 1.00 92.38 81 ARG A O 1
ATOM 652 N N . GLU A 1 82 ? -2.859 0.258 -15.844 1.00 90.31 82 GLU A N 1
ATOM 653 C CA . GLU A 1 82 ? -3.502 1.324 -16.624 1.00 90.31 82 GLU A CA 1
ATOM 654 C C . GLU A 1 82 ? -4.885 0.824 -17.022 1.00 90.31 82 GLU A C 1
ATOM 656 O O . GLU A 1 82 ? -5.099 0.357 -18.139 1.00 90.31 82 GLU A O 1
ATOM 661 N N . THR A 1 83 ? -5.814 0.841 -16.069 1.00 85.06 83 THR A N 1
ATOM 662 C CA . THR A 1 83 ? -7.167 0.298 -16.263 1.00 85.06 83 THR A CA 1
ATOM 663 C C . THR A 1 83 ? -7.910 1.001 -17.402 1.00 85.06 83 THR A C 1
ATOM 665 O O . THR A 1 83 ? -8.696 0.373 -18.101 1.00 85.06 83 THR A O 1
ATOM 668 N N . TYR A 1 84 ? -7.610 2.282 -17.628 1.00 82.31 84 TYR A N 1
ATOM 669 C CA . TYR A 1 84 ? -8.218 3.115 -18.666 1.00 82.31 84 TYR A CA 1
ATOM 670 C C . TYR A 1 84 ? -7.264 3.394 -19.825 1.00 82.31 84 TYR A C 1
ATOM 672 O O . TYR A 1 84 ? -7.289 4.491 -20.380 1.00 82.31 84 TYR A O 1
ATOM 680 N N . ASN A 1 85 ? -6.391 2.449 -20.186 1.00 68.19 85 ASN A N 1
ATOM 681 C CA . ASN A 1 85 ? -5.597 2.593 -21.404 1.00 68.19 85 ASN A CA 1
ATOM 682 C C . ASN A 1 85 ? -6.526 2.488 -22.623 1.00 68.19 85 ASN A C 1
ATOM 684 O O . ASN A 1 85 ? -6.687 1.425 -23.220 1.00 68.19 85 ASN A O 1
ATOM 688 N N . ILE A 1 86 ? -7.207 3.591 -22.933 1.00 62.78 86 ILE A N 1
ATOM 689 C CA . ILE A 1 86 ? -8.045 3.720 -24.111 1.00 62.78 86 ILE A CA 1
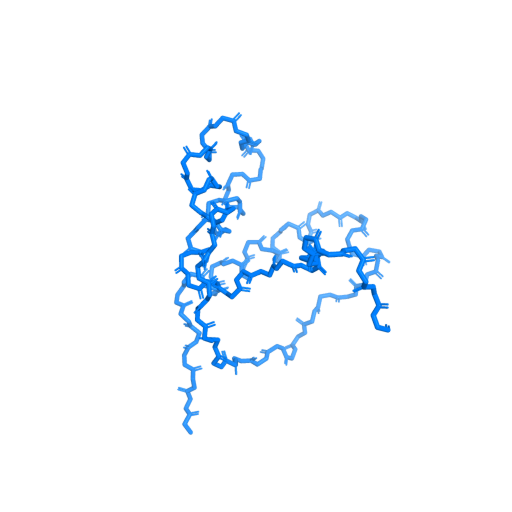ATOM 690 C C . ILE A 1 86 ? -7.070 3.758 -25.286 1.00 62.78 86 ILE A C 1
ATOM 692 O O . ILE A 1 86 ? -6.255 4.685 -25.369 1.00 62.78 86 ILE A O 1
ATOM 696 N N . PRO A 1 87 ? -7.106 2.774 -26.199 1.00 58.97 87 PRO A N 1
ATOM 697 C CA . PRO A 1 87 ? -6.283 2.852 -27.386 1.00 58.97 87 PRO A CA 1
ATOM 698 C C . PRO A 1 87 ? -6.623 4.153 -28.112 1.00 58.97 87 PRO A C 1
ATOM 700 O O . PRO A 1 87 ? -7.789 4.524 -28.238 1.00 58.97 87 PRO A O 1
ATOM 703 N N . ARG A 1 88 ? -5.597 4.850 -28.609 1.00 56.66 88 ARG A N 1
ATOM 704 C CA . ARG A 1 88 ? -5.704 6.154 -29.297 1.00 56.66 88 ARG A CA 1
ATOM 705 C C . ARG A 1 88 ? -6.722 6.166 -30.456 1.00 56.66 88 ARG A C 1
ATOM 707 O O . ARG A 1 88 ? -7.087 7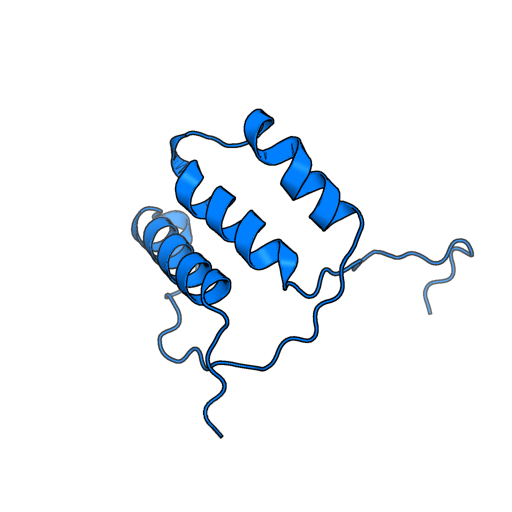.230 -30.936 1.00 56.66 88 ARG A O 1
ATOM 714 N N . SER A 1 89 ? -7.170 4.989 -30.901 1.00 60.19 89 SER A N 1
ATOM 715 C CA . SER A 1 89 ? -8.214 4.759 -31.902 1.00 60.19 89 SER A CA 1
ATOM 716 C C . SER A 1 89 ? -9.660 4.839 -31.382 1.00 60.19 89 SER A C 1
ATOM 718 O O . SER A 1 89 ? -10.575 4.727 -32.193 1.00 60.19 89 SER A O 1
ATOM 720 N N . GLY A 1 90 ? -9.902 5.004 -30.075 1.00 49.84 90 GLY A N 1
ATOM 721 C CA . GLY A 1 90 ? -11.242 5.208 -29.502 1.00 49.84 90 GLY A CA 1
ATOM 722 C C . GLY A 1 90 ? -12.217 4.029 -29.643 1.00 49.84 90 GLY A C 1
ATOM 723 O O . GLY A 1 90 ? -13.398 4.184 -29.348 1.00 49.84 90 GLY A O 1
ATOM 724 N N . LYS A 1 91 ? -11.762 2.854 -30.093 1.00 45.94 91 LYS A N 1
ATOM 725 C CA . LYS A 1 91 ? -12.611 1.662 -30.211 1.00 45.94 91 LYS A CA 1
ATOM 726 C C . LYS A 1 91 ? -12.526 0.827 -28.940 1.00 45.94 91 LYS A C 1
ATOM 728 O O . LYS A 1 91 ? -11.485 0.246 -28.642 1.00 45.94 91 LYS A O 1
ATOM 733 N N . ILE A 1 92 ? -13.638 0.789 -28.219 1.00 50.25 92 ILE A N 1
ATOM 734 C CA . ILE A 1 92 ? -13.927 -0.203 -27.186 1.00 50.25 92 ILE A CA 1
ATOM 735 C C . ILE A 1 92 ? -14.494 -1.420 -27.933 1.00 50.25 92 ILE A C 1
ATOM 737 O O . ILE A 1 92 ? -15.376 -1.241 -28.776 1.00 50.25 92 ILE A O 1
ATOM 741 N N . PHE A 1 93 ? -13.916 -2.604 -27.715 1.00 45.94 93 PHE A N 1
ATOM 742 C CA . PHE A 1 93 ? -14.450 -3.867 -28.237 1.00 45.94 93 PHE A CA 1
ATOM 743 C C . PHE A 1 93 ? -15.721 -4.264 -27.490 1.00 45.94 93 PHE A C 1
ATOM 745 O O . PHE A 1 93 ? -15.763 -4.021 -26.262 1.00 45.94 93 PHE A O 1
#

Radius of gyration: 16.12 Å; chains: 1; bounding box: 28×41×46 Å